Protein AF-A0A969E076-F1 (afdb_monomer_lite)

pLDDT: mean 81.06, std 16.07, range [33.59, 97.94]

Radius of gyration: 23.12 Å; chains: 1; bounding box: 58×62×66 Å

Structure (mmCIF, N/CA/C/O backbone):
data_AF-A0A969E076-F1
#
_entry.id   AF-A0A969E076-F1
#
loop_
_atom_site.group_PDB
_atom_site.id
_atom_site.type_symbol
_atom_site.label_atom_id
_atom_site.label_alt_id
_atom_site.label_comp_id
_atom_site.label_asym_id
_atom_site.label_entity_id
_atom_site.label_seq_id
_atom_site.pdbx_PDB_ins_code
_atom_site.Cartn_x
_atom_site.Cartn_y
_atom_site.Cartn_z
_atom_site.occupancy
_atom_site.B_iso_or_equiv
_atom_site.auth_seq_id
_atom_site.auth_comp_id
_atom_site.auth_asym_id
_atom_site.auth_atom_id
_atom_site.pdbx_PDB_model_num
ATOM 1 N N . MET A 1 1 ? 13.384 32.015 11.621 1.00 37.53 1 MET A N 1
ATOM 2 C CA . MET A 1 1 ? 12.208 31.131 11.504 1.00 37.53 1 MET A CA 1
ATOM 3 C C . MET A 1 1 ? 12.674 29.712 11.764 1.00 37.53 1 MET A C 1
ATOM 5 O O . MET A 1 1 ? 13.452 29.199 10.974 1.00 37.53 1 MET A O 1
ATOM 9 N N . GLN A 1 2 ? 12.310 29.128 12.905 1.00 33.59 2 GLN A N 1
ATOM 10 C CA . GLN A 1 2 ? 12.553 27.708 13.157 1.00 33.59 2 GLN A CA 1
ATOM 11 C C . GLN A 1 2 ? 11.431 26.935 12.466 1.00 33.59 2 GLN A C 1
ATOM 13 O O . GLN A 1 2 ? 10.279 27.017 12.880 1.00 33.59 2 GLN A O 1
ATOM 18 N N . THR A 1 3 ? 11.755 26.247 11.373 1.00 40.41 3 THR A N 1
ATOM 19 C CA . THR A 1 3 ? 10.857 25.265 10.768 1.00 40.41 3 THR A CA 1
ATOM 20 C C . THR A 1 3 ? 10.876 24.046 11.676 1.00 40.41 3 THR A C 1
ATOM 22 O O . THR A 1 3 ? 11.803 23.240 11.618 1.00 40.41 3 THR A O 1
ATOM 25 N N . THR A 1 4 ? 9.898 23.936 12.570 1.00 38.06 4 THR A N 1
ATOM 26 C CA . THR A 1 4 ? 9.662 22.713 13.333 1.00 38.06 4 THR A CA 1
ATOM 27 C C . THR A 1 4 ? 9.318 21.626 12.319 1.00 38.06 4 THR A C 1
ATOM 29 O O . THR A 1 4 ? 8.223 21.613 11.760 1.00 38.06 4 THR A O 1
ATOM 32 N N . LEU A 1 5 ? 10.275 20.750 12.010 1.00 38.59 5 LEU A N 1
ATOM 33 C CA . LEU A 1 5 ? 9.995 19.511 11.296 1.00 38.59 5 LEU A CA 1
ATOM 34 C C . LEU A 1 5 ? 9.112 18.685 12.233 1.00 38.59 5 LEU A C 1
ATOM 36 O O . LEU A 1 5 ? 9.615 18.040 13.147 1.00 38.59 5 LEU A O 1
ATOM 40 N N . GLN A 1 6 ? 7.792 18.771 12.069 1.00 40.53 6 GLN A N 1
ATOM 41 C CA . GLN A 1 6 ? 6.883 17.822 12.694 1.00 40.53 6 GLN A CA 1
ATOM 42 C C . GLN A 1 6 ? 7.159 16.460 12.059 1.00 40.53 6 GLN A C 1
ATOM 44 O O . GLN A 1 6 ? 6.655 16.134 10.985 1.00 40.53 6 GLN A O 1
ATOM 49 N N . THR A 1 7 ? 8.026 15.679 12.696 1.00 47.75 7 THR A N 1
ATOM 50 C CA . THR A 1 7 ? 8.155 14.252 12.432 1.00 47.75 7 THR A CA 1
ATOM 51 C C . THR A 1 7 ? 6.837 13.624 12.869 1.00 47.75 7 THR A C 1
ATOM 53 O O . THR A 1 7 ? 6.629 13.351 14.045 1.00 47.75 7 THR A O 1
ATOM 56 N N . HIS A 1 8 ? 5.893 13.474 11.940 1.00 57.75 8 HIS A N 1
ATOM 57 C CA . HIS A 1 8 ? 4.735 12.619 12.168 1.00 57.75 8 HIS A CA 1
ATOM 58 C C . HIS A 1 8 ? 5.241 11.176 12.192 1.00 57.75 8 HIS A C 1
ATOM 60 O O . HIS A 1 8 ? 5.430 10.553 11.144 1.00 57.75 8 HIS A O 1
ATOM 66 N N . GLU A 1 9 ? 5.552 10.690 13.391 1.00 75.75 9 GLU A N 1
ATOM 67 C CA . GLU A 1 9 ? 5.842 9.280 13.623 1.00 75.75 9 GLU 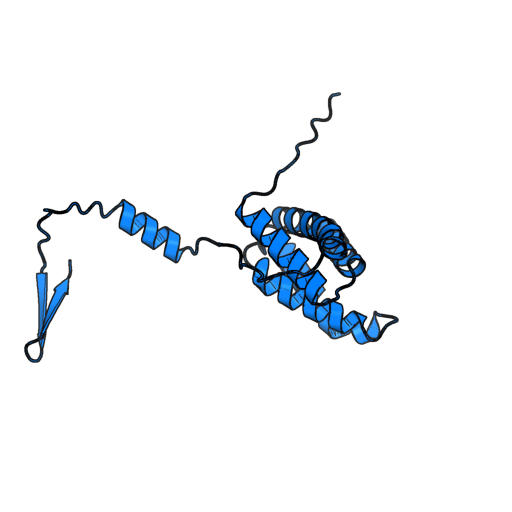A CA 1
ATOM 68 C C . GLU A 1 9 ? 4.589 8.451 13.324 1.00 75.75 9 GLU A C 1
ATOM 70 O O . GLU A 1 9 ? 3.464 8.905 13.544 1.00 75.75 9 GLU A O 1
ATOM 75 N N . LEU A 1 10 ? 4.792 7.263 12.751 1.00 85.06 10 LEU A N 1
ATOM 76 C CA . LEU A 1 10 ? 3.702 6.320 12.526 1.00 85.06 10 LEU A CA 1
ATOM 77 C C . LEU A 1 10 ? 3.176 5.836 13.880 1.00 85.06 10 LEU A C 1
ATOM 79 O O . LEU A 1 10 ? 3.959 5.619 14.808 1.00 85.06 10 LEU A O 1
ATOM 83 N N . SER A 1 11 ? 1.867 5.614 13.976 1.00 90.06 11 SER A N 1
ATOM 84 C CA . SER A 1 11 ? 1.319 4.826 15.085 1.00 90.06 11 SER A CA 1
ATOM 85 C C . SER A 1 11 ? 1.802 3.371 15.010 1.00 90.06 11 SER A C 1
ATOM 87 O O . SER A 1 11 ? 2.308 2.928 13.979 1.00 90.06 11 SER A O 1
ATOM 89 N N . GLU A 1 12 ? 1.619 2.597 16.081 1.00 88.69 12 GLU A N 1
ATOM 90 C CA . GLU A 1 12 ? 2.003 1.178 16.097 1.00 88.69 12 GLU A CA 1
ATOM 91 C C . GLU A 1 12 ? 1.329 0.385 14.961 1.00 88.69 12 GLU A C 1
ATOM 93 O O . GLU A 1 12 ? 1.987 -0.345 14.223 1.00 88.69 12 GLU A O 1
ATOM 98 N N . ILE A 1 13 ? 0.028 0.601 14.738 1.00 89.62 13 ILE A N 1
ATOM 99 C CA . ILE A 1 13 ? -0.725 -0.072 13.666 1.00 89.62 13 ILE A CA 1
ATOM 100 C C . ILE A 1 13 ? -0.215 0.368 12.285 1.00 89.62 13 ILE A C 1
ATOM 102 O O . ILE A 1 13 ? -0.066 -0.448 11.376 1.00 89.62 13 ILE A O 1
ATOM 106 N N . GLU A 1 14 ? 0.114 1.651 12.119 1.00 92.38 14 GLU A N 1
ATOM 107 C CA . GLU A 1 14 ? 0.690 2.161 10.873 1.00 92.38 14 GLU A CA 1
ATOM 108 C C . GLU A 1 14 ? 2.098 1.601 10.608 1.00 92.38 14 GLU A C 1
ATOM 110 O O . GLU A 1 14 ? 2.449 1.324 9.457 1.00 92.38 14 GLU A O 1
ATOM 115 N N . TRP A 1 15 ? 2.894 1.384 11.659 1.00 93.56 15 TRP A N 1
ATOM 116 C CA . TRP A 1 15 ? 4.185 0.698 11.590 1.00 93.56 15 TRP A CA 1
ATOM 117 C C . TRP A 1 15 ? 4.037 -0.761 11.174 1.00 93.56 15 TRP A C 1
ATOM 119 O O . TRP A 1 15 ? 4.773 -1.227 10.295 1.00 93.56 15 TRP A O 1
ATOM 129 N N . GLN A 1 16 ? 3.072 -1.475 11.754 1.00 93.31 16 GLN A N 1
ATOM 130 C CA . GLN A 1 16 ? 2.747 -2.845 11.364 1.00 93.31 16 GLN A CA 1
ATOM 131 C C . GLN A 1 16 ? 2.312 -2.908 9.897 1.00 93.31 16 GLN A C 1
ATOM 133 O O . GLN A 1 16 ? 2.832 -3.727 9.139 1.00 93.31 16 GLN A O 1
ATOM 138 N N . A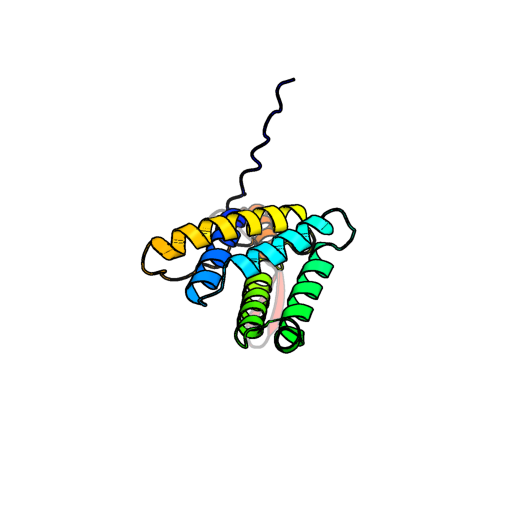LA A 1 17 ? 1.444 -1.992 9.456 1.00 94.25 17 ALA A N 1
ATOM 139 C CA . ALA A 1 17 ? 1.022 -1.887 8.062 1.00 94.25 17 ALA A CA 1
ATOM 140 C C . ALA A 1 17 ? 2.203 -1.601 7.120 1.00 94.25 17 ALA A C 1
ATOM 142 O O . ALA A 1 17 ? 2.379 -2.303 6.122 1.00 94.25 17 ALA A O 1
ATOM 143 N N . ALA A 1 18 ? 3.063 -0.630 7.446 1.00 95.56 18 ALA A N 1
ATOM 144 C CA . ALA A 1 18 ? 4.241 -0.306 6.639 1.00 95.56 18 ALA A CA 1
ATOM 145 C C . ALA A 1 18 ? 5.203 -1.500 6.530 1.00 95.56 18 ALA A C 1
ATOM 147 O O . ALA A 1 18 ? 5.726 -1.795 5.449 1.00 95.56 18 ALA A O 1
ATOM 148 N N . THR A 1 19 ? 5.402 -2.214 7.639 1.00 94.31 19 THR A N 1
ATOM 149 C CA . THR A 1 19 ? 6.243 -3.411 7.707 1.00 94.31 19 THR A CA 1
ATOM 150 C C . THR A 1 19 ? 5.662 -4.532 6.854 1.00 94.31 19 THR A C 1
ATOM 152 O O . THR A 1 19 ? 6.357 -5.028 5.965 1.00 94.31 19 THR A O 1
ATOM 155 N N . ALA A 1 20 ? 4.381 -4.863 7.032 1.00 94.56 20 ALA A N 1
ATOM 156 C CA . ALA A 1 20 ? 3.695 -5.917 6.291 1.00 94.56 20 ALA A CA 1
ATOM 157 C C . ALA A 1 20 ? 3.685 -5.656 4.777 1.00 94.56 20 ALA A C 1
ATOM 159 O O . ALA A 1 20 ? 4.010 -6.551 3.988 1.00 94.56 20 ALA A O 1
ATOM 160 N N . VAL A 1 21 ? 3.399 -4.415 4.363 1.00 95.88 21 VAL A N 1
ATOM 161 C CA . VAL A 1 21 ? 3.472 -3.992 2.957 1.00 95.88 21 VAL A CA 1
ATOM 162 C C . VAL A 1 21 ? 4.891 -4.177 2.425 1.00 95.88 21 VAL A C 1
ATOM 164 O O . VAL A 1 21 ? 5.088 -4.839 1.407 1.00 95.88 21 VAL A O 1
ATOM 167 N N . SER A 1 22 ? 5.899 -3.646 3.121 1.00 95.19 22 SER A N 1
ATOM 168 C CA . SER A 1 22 ? 7.285 -3.701 2.647 1.00 95.19 22 SER A CA 1
ATOM 169 C C . SER A 1 22 ? 7.807 -5.132 2.495 1.00 95.19 22 SER A C 1
ATOM 171 O O . SER A 1 22 ? 8.377 -5.470 1.458 1.00 95.19 22 SER A O 1
ATOM 173 N N . GLN A 1 23 ? 7.561 -5.997 3.481 1.00 94.62 23 GLN A N 1
ATOM 174 C CA . GLN A 1 23 ? 7.979 -7.394 3.457 1.00 94.62 23 GLN A CA 1
ATOM 175 C C . GLN A 1 23 ? 7.276 -8.169 2.341 1.00 94.62 23 GLN A C 1
ATOM 177 O O . GLN A 1 23 ? 7.926 -8.932 1.626 1.00 94.62 23 GLN A O 1
ATOM 182 N N . SER A 1 24 ? 5.974 -7.932 2.147 1.00 94.38 24 SER A N 1
ATOM 183 C CA . SER A 1 24 ? 5.187 -8.595 1.101 1.00 94.38 24 SER A CA 1
ATOM 184 C C . SER A 1 24 ? 5.689 -8.226 -0.290 1.00 94.38 24 SER A C 1
ATOM 186 O O . SER A 1 24 ? 5.906 -9.105 -1.123 1.00 94.38 24 SER A O 1
ATOM 188 N N . LEU A 1 25 ? 5.958 -6.938 -0.525 1.00 93.50 25 LEU A N 1
ATOM 189 C CA . LEU A 1 25 ? 6.474 -6.460 -1.807 1.00 93.50 25 LEU A CA 1
ATOM 190 C C . LEU A 1 25 ? 7.899 -6.962 -2.079 1.00 93.50 25 LEU A C 1
ATOM 192 O O . LEU A 1 25 ? 8.203 -7.344 -3.208 1.00 93.50 25 LEU A O 1
ATOM 196 N N . VAL A 1 26 ? 8.775 -7.019 -1.067 1.00 92.88 26 VAL A N 1
ATOM 197 C CA . VAL A 1 26 ? 10.128 -7.581 -1.238 1.00 92.88 26 VAL A CA 1
ATOM 198 C C . VAL A 1 26 ? 10.074 -9.081 -1.515 1.00 92.88 26 VAL A C 1
ATOM 200 O O . VAL A 1 26 ? 10.741 -9.545 -2.439 1.00 92.88 26 VAL A O 1
ATOM 203 N N . LYS A 1 27 ? 9.250 -9.835 -0.778 1.00 90.81 27 LYS A N 1
ATOM 204 C CA . LYS A 1 27 ? 9.068 -11.279 -0.987 1.00 90.81 27 LYS A CA 1
ATOM 205 C C . LYS A 1 27 ? 8.480 -11.593 -2.366 1.00 90.81 27 LYS A C 1
ATOM 207 O O . LYS A 1 27 ? 8.886 -12.569 -2.986 1.00 90.81 27 LYS A O 1
ATOM 212 N N . GLY A 1 28 ? 7.587 -10.737 -2.868 1.00 88.31 28 GLY A N 1
ATOM 213 C CA . GLY A 1 28 ? 7.049 -10.797 -4.230 1.00 88.31 28 GLY A CA 1
ATOM 214 C C . GLY A 1 28 ? 8.016 -10.327 -5.326 1.00 88.31 28 GLY A C 1
ATOM 215 O O . GLY A 1 28 ? 7.640 -10.303 -6.494 1.00 88.31 28 GLY A O 1
ATOM 216 N N . GLY A 1 29 ? 9.247 -9.928 -4.984 1.00 87.31 29 GLY A N 1
ATOM 217 C CA . GLY A 1 29 ? 10.247 -9.474 -5.955 1.00 87.31 29 GLY A CA 1
ATOM 218 C C . GLY A 1 29 ? 9.918 -8.133 -6.620 1.00 87.31 29 GLY A C 1
ATOM 219 O O . GLY A 1 29 ? 10.433 -7.843 -7.699 1.00 87.31 29 GLY A O 1
ATOM 220 N N . MET A 1 30 ? 9.068 -7.314 -5.998 1.00 87.81 30 MET A N 1
ATOM 221 C CA . MET A 1 30 ? 8.581 -6.065 -6.576 1.00 87.81 30 MET A CA 1
ATOM 222 C C . MET A 1 30 ? 9.692 -5.009 -6.708 1.00 87.81 30 MET A C 1
ATOM 224 O O . MET A 1 30 ? 10.556 -4.824 -5.830 1.00 87.81 30 MET A O 1
ATOM 228 N N . ASP A 1 31 ? 9.648 -4.262 -7.813 1.00 86.25 31 ASP A N 1
ATOM 229 C CA . ASP A 1 31 ? 10.485 -3.082 -7.988 1.00 86.25 31 ASP A CA 1
ATOM 230 C C . ASP A 1 31 ? 9.977 -1.927 -7.110 1.00 86.25 31 ASP A C 1
ATOM 232 O O . ASP A 1 31 ? 8.842 -1.465 -7.213 1.00 86.25 31 ASP A O 1
ATOM 236 N N . GLU A 1 32 ? 10.871 -1.411 -6.269 1.00 88.19 32 GLU A N 1
ATOM 237 C CA . GLU A 1 32 ? 10.591 -0.290 -5.373 1.00 88.19 32 GLU A CA 1
ATOM 238 C C . GLU A 1 32 ? 10.262 0.994 -6.154 1.00 88.19 32 GLU A C 1
ATOM 240 O O . GLU A 1 32 ? 9.553 1.871 -5.660 1.00 88.19 32 GLU A O 1
ATOM 245 N N . ASN A 1 33 ? 10.760 1.118 -7.388 1.00 89.75 33 ASN A N 1
ATOM 246 C CA . ASN A 1 33 ? 10.440 2.255 -8.243 1.00 89.75 33 ASN A CA 1
ATOM 247 C C . ASN A 1 33 ? 8.958 2.295 -8.616 1.00 89.75 33 ASN A C 1
ATOM 249 O O . ASN A 1 33 ? 8.399 3.386 -8.713 1.00 89.75 33 ASN A O 1
ATOM 253 N N . GLU A 1 34 ? 8.308 1.142 -8.777 1.00 90.19 34 GLU A N 1
ATOM 254 C CA . GLU A 1 34 ? 6.877 1.096 -9.078 1.00 90.19 34 GLU A CA 1
ATOM 255 C C . GLU A 1 34 ? 6.040 1.532 -7.867 1.00 90.19 34 GLU A C 1
ATOM 257 O O . GLU A 1 34 ? 5.100 2.313 -8.020 1.00 90.19 34 GLU A O 1
ATOM 262 N N . LEU A 1 35 ? 6.461 1.174 -6.646 1.00 93.75 35 LEU A N 1
ATOM 263 C CA . LEU A 1 35 ? 5.859 1.711 -5.420 1.00 93.75 35 LEU A CA 1
ATOM 264 C C . LEU A 1 35 ? 6.048 3.234 -5.319 1.00 93.75 35 LEU A C 1
ATOM 266 O O . LEU A 1 35 ? 5.109 3.960 -4.995 1.00 93.75 35 LEU A O 1
ATOM 270 N N . ARG A 1 36 ? 7.246 3.752 -5.628 1.00 93.81 36 ARG A N 1
ATOM 271 C CA . ARG A 1 36 ? 7.502 5.204 -5.604 1.00 93.81 36 ARG A CA 1
ATOM 272 C C . ARG A 1 36 ? 6.625 5.980 -6.583 1.00 93.81 36 ARG A C 1
ATOM 274 O O . ARG A 1 36 ? 6.191 7.077 -6.239 1.00 93.81 36 ARG A O 1
ATOM 281 N N . LYS A 1 37 ? 6.365 5.442 -7.778 1.00 93.25 37 LYS A N 1
ATOM 282 C CA . LYS A 1 37 ? 5.454 6.071 -8.750 1.00 93.25 37 LYS A CA 1
ATOM 283 C C . LYS A 1 37 ? 4.024 6.128 -8.214 1.00 93.25 37 LYS A C 1
ATOM 285 O O . LYS A 1 37 ? 3.390 7.174 -8.315 1.00 93.25 37 LYS A O 1
ATOM 290 N N . ALA A 1 38 ? 3.553 5.053 -7.580 1.00 94.31 38 ALA A N 1
ATOM 291 C CA . ALA A 1 38 ? 2.249 5.040 -6.924 1.00 94.31 38 ALA A CA 1
ATOM 292 C C . ALA A 1 38 ? 2.154 6.094 -5.805 1.00 94.31 38 ALA A C 1
ATOM 294 O O . ALA A 1 38 ? 1.197 6.865 -5.767 1.00 94.31 38 ALA A O 1
ATOM 295 N N . ILE A 1 39 ? 3.175 6.202 -4.948 1.00 96.56 39 ILE A N 1
ATOM 296 C CA . ILE A 1 39 ? 3.244 7.242 -3.903 1.00 96.56 39 ILE A CA 1
ATOM 297 C C . ILE A 1 39 ? 3.227 8.645 -4.518 1.00 96.56 39 ILE A C 1
ATOM 299 O O . ILE A 1 39 ? 2.530 9.532 -4.029 1.00 96.56 39 ILE A O 1
ATOM 303 N N . ALA A 1 40 ? 3.987 8.861 -5.595 1.00 97.25 40 ALA A N 1
ATOM 304 C CA . ALA A 1 40 ? 4.004 10.143 -6.287 1.00 97.25 40 ALA A CA 1
ATOM 305 C C . ALA A 1 40 ? 2.604 10.517 -6.788 1.00 97.25 40 ALA A C 1
ATOM 307 O O . ALA A 1 40 ? 2.174 11.642 -6.551 1.00 97.25 40 ALA A O 1
ATOM 308 N N . TYR A 1 41 ? 1.876 9.570 -7.390 1.00 97.12 41 TYR A N 1
ATOM 309 C CA . TYR A 1 41 ? 0.487 9.776 -7.792 1.00 97.12 41 TYR A CA 1
ATOM 310 C C . TYR A 1 41 ? -0.406 10.147 -6.601 1.00 97.12 41 TYR A C 1
ATOM 312 O O . TYR A 1 41 ? -1.046 11.196 -6.652 1.00 97.12 41 TYR A O 1
ATOM 320 N N . LEU A 1 42 ? -0.381 9.376 -5.503 1.00 97.38 42 LEU A N 1
ATOM 321 C 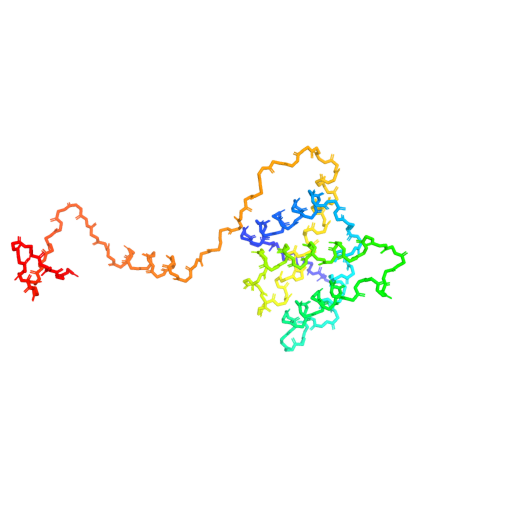CA . LEU A 1 42 ? -1.159 9.684 -4.294 1.00 97.38 42 LEU A CA 1
ATOM 322 C C . LEU A 1 42 ? -0.911 11.119 -3.821 1.00 97.38 42 LEU A C 1
ATOM 324 O O . LEU A 1 42 ? -1.850 11.859 -3.563 1.00 97.38 42 LEU A O 1
ATOM 328 N N . ARG A 1 43 ? 0.349 11.558 -3.777 1.00 97.19 43 ARG A N 1
ATOM 329 C CA . ARG A 1 43 ? 0.701 12.919 -3.348 1.00 97.19 43 ARG A CA 1
ATOM 330 C C . ARG A 1 43 ? 0.166 14.020 -4.255 1.00 97.19 43 ARG A C 1
ATOM 332 O O . ARG A 1 43 ? -0.002 15.133 -3.771 1.00 97.19 43 ARG A O 1
ATOM 339 N N . THR A 1 44 ? -0.093 13.737 -5.532 1.00 97.94 44 THR A N 1
ATOM 340 C CA . THR A 1 44 ? -0.728 14.716 -6.434 1.00 97.94 44 THR A CA 1
ATOM 341 C C . THR A 1 44 ? -2.221 14.886 -6.174 1.00 97.94 44 THR A C 1
ATOM 343 O O . THR A 1 44 ? -2.778 15.930 -6.505 1.00 97.94 44 THR A O 1
ATOM 346 N N . ILE A 1 45 ? -2.863 13.880 -5.572 1.00 96.88 45 ILE A N 1
ATOM 347 C CA . ILE A 1 45 ? -4.312 13.857 -5.356 1.00 96.88 45 ILE A CA 1
ATOM 348 C C . ILE A 1 45 ? -4.716 13.867 -3.879 1.00 96.88 45 ILE A C 1
ATOM 350 O O . ILE A 1 45 ? -5.897 14.001 -3.603 1.00 96.88 45 ILE A O 1
ATOM 354 N N . LYS A 1 46 ? -3.778 13.742 -2.930 1.00 94.19 46 LYS A N 1
ATOM 355 C CA . LYS A 1 46 ? -4.055 13.495 -1.500 1.00 94.19 46 LYS A CA 1
ATOM 356 C C . LYS A 1 46 ? -4.970 14.521 -0.824 1.00 94.19 46 LYS A C 1
ATOM 358 O O . LYS A 1 46 ? -5.632 14.176 0.145 1.00 94.19 46 LYS A O 1
ATOM 363 N N . ASP A 1 47 ? -4.994 15.753 -1.330 1.00 93.50 47 ASP A N 1
ATOM 364 C CA . ASP A 1 47 ? -5.798 16.850 -0.783 1.00 93.50 47 ASP A CA 1
ATOM 365 C C . ASP A 1 47 ? -7.199 16.927 -1.433 1.00 93.50 47 ASP A C 1
ATOM 367 O O . ASP A 1 47 ? -7.995 17.809 -1.115 1.00 93.50 47 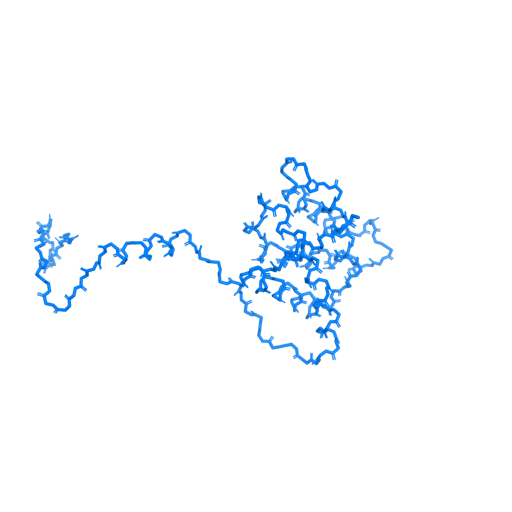ASP A O 1
ATOM 371 N N . GLN A 1 48 ? -7.512 16.017 -2.362 1.00 94.75 48 GLN A N 1
ATOM 372 C CA . GLN A 1 48 ? -8.807 15.921 -3.033 1.00 94.75 48 GLN A CA 1
ATOM 373 C C . GLN A 1 48 ? -9.774 15.020 -2.256 1.00 94.75 48 GLN A C 1
ATOM 375 O O . GLN A 1 48 ? -9.384 14.051 -1.603 1.00 94.75 48 GLN A O 1
ATOM 380 N N . THR A 1 49 ? -11.072 15.290 -2.384 1.00 94.31 49 THR A N 1
ATOM 381 C CA . THR A 1 49 ? -12.112 14.402 -1.853 1.00 94.31 49 THR A CA 1
ATOM 382 C C . THR A 1 49 ? -12.030 13.024 -2.518 1.00 94.31 49 THR A C 1
ATOM 384 O O . THR A 1 49 ? -11.915 12.919 -3.740 1.00 94.31 49 THR A O 1
ATOM 387 N N . GLY A 1 50 ? -12.075 11.960 -1.712 1.00 94.06 50 GLY A N 1
ATOM 388 C CA . GLY A 1 50 ? -11.985 10.581 -2.204 1.00 94.06 50 GLY A CA 1
ATOM 389 C C . GLY A 1 50 ? -10.601 10.190 -2.738 1.00 94.06 50 GLY A C 1
ATOM 390 O O . GLY A 1 50 ? -10.494 9.264 -3.539 1.00 94.06 50 GLY A O 1
ATOM 391 N N . ALA A 1 51 ? -9.528 10.882 -2.335 1.00 95.62 51 ALA A N 1
ATOM 392 C CA . ALA A 1 51 ? -8.176 10.627 -2.837 1.00 95.62 51 ALA A CA 1
ATOM 393 C C . ALA A 1 51 ? -7.704 9.173 -2.666 1.00 95.62 51 ALA A C 1
ATOM 395 O O . ALA A 1 51 ? -7.033 8.640 -3.550 1.00 95.62 51 ALA A O 1
ATOM 396 N N . GLY A 1 52 ? -8.058 8.507 -1.562 1.00 94.94 52 GLY A N 1
ATOM 397 C CA . GLY A 1 52 ? -7.702 7.102 -1.372 1.00 94.94 52 GLY A CA 1
ATOM 398 C C . GLY A 1 52 ? -8.449 6.175 -2.331 1.00 94.94 52 GLY A C 1
ATOM 399 O O . GLY A 1 52 ? -7.816 5.336 -2.967 1.00 94.94 52 GLY A O 1
ATOM 400 N N . GLU A 1 53 ? -9.756 6.360 -2.539 1.00 96.69 53 GLU A N 1
ATOM 401 C CA . GLU A 1 53 ? -10.509 5.601 -3.551 1.00 96.69 53 GLU A CA 1
ATOM 402 C C . GLU A 1 53 ? -9.907 5.789 -4.952 1.00 96.69 53 GLU A C 1
ATOM 404 O O . GLU A 1 53 ? -9.651 4.812 -5.661 1.00 96.69 53 GLU A O 1
ATOM 409 N N . GLN A 1 54 ? -9.588 7.034 -5.319 1.00 97.31 54 GLN A N 1
ATOM 410 C CA . GLN A 1 54 ? -8.911 7.348 -6.578 1.00 97.31 54 GLN A CA 1
ATOM 411 C C . GLN A 1 54 ? -7.541 6.660 -6.684 1.00 97.31 54 GLN A C 1
ATOM 413 O O . GLN A 1 54 ? -7.199 6.121 -7.736 1.00 97.31 54 GLN A O 1
ATOM 418 N N . PHE A 1 55 ? -6.774 6.607 -5.593 1.00 97.44 55 PHE A N 1
ATOM 419 C CA . PHE A 1 55 ? -5.505 5.883 -5.525 1.00 97.44 55 PHE A CA 1
ATOM 420 C C . PHE A 1 55 ? -5.671 4.377 -5.769 1.00 97.44 55 PHE A C 1
ATOM 422 O O . PHE A 1 55 ? -4.978 3.815 -6.620 1.00 97.44 55 PHE A O 1
ATOM 429 N N . PHE A 1 56 ? -6.619 3.71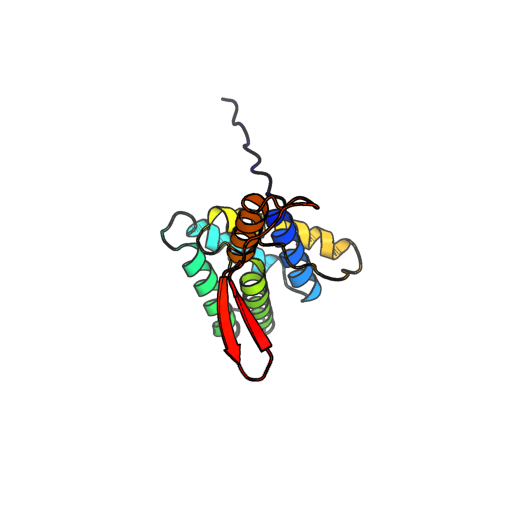7 -5.101 1.00 96.50 56 PHE A N 1
ATOM 430 C CA . PHE A 1 56 ? -6.901 2.295 -5.335 1.00 96.50 56 PHE A CA 1
ATOM 431 C C . PHE A 1 56 ? -7.423 2.034 -6.758 1.00 96.50 56 PHE A C 1
ATOM 433 O O . PHE A 1 56 ? -7.037 1.047 -7.400 1.00 96.50 56 PHE A O 1
ATOM 440 N N . GLY A 1 57 ? -8.250 2.936 -7.292 1.00 96.38 57 GLY A N 1
ATOM 441 C CA . GLY A 1 57 ? -8.714 2.898 -8.679 1.00 96.38 57 GLY A CA 1
ATOM 442 C C . GLY A 1 57 ? -7.566 3.026 -9.683 1.00 96.38 57 GLY A C 1
ATOM 443 O O . GLY A 1 57 ? -7.501 2.278 -10.665 1.00 96.38 57 GLY A O 1
ATOM 444 N N . TYR A 1 58 ? -6.608 3.910 -9.408 1.00 94.94 58 TYR A N 1
ATOM 445 C CA . TYR A 1 58 ? -5.389 4.063 -10.195 1.00 94.94 58 TYR A CA 1
ATOM 446 C C . TYR A 1 58 ? -4.541 2.789 -10.191 1.00 94.94 58 TYR A C 1
ATOM 448 O O . TYR A 1 58 ? -4.195 2.296 -11.266 1.00 94.94 58 TYR A O 1
ATOM 456 N N . LEU A 1 59 ? -4.277 2.195 -9.021 1.00 94.19 59 LEU A N 1
ATOM 457 C CA . LEU A 1 59 ? -3.540 0.928 -8.927 1.00 94.19 59 LEU A CA 1
ATOM 458 C C . LEU A 1 59 ? -4.229 -0.188 -9.723 1.00 94.19 59 LEU A C 1
ATOM 460 O O . LEU A 1 59 ? -3.588 -0.898 -10.496 1.00 94.19 59 LEU A O 1
ATOM 464 N N . THR A 1 60 ? -5.553 -0.291 -9.603 1.00 94.06 60 THR A N 1
ATOM 465 C CA . THR A 1 60 ? -6.358 -1.265 -10.356 1.00 94.06 60 THR A CA 1
ATOM 466 C C . THR A 1 60 ? -6.263 -1.033 -11.865 1.00 94.06 60 THR A C 1
ATOM 468 O O . THR A 1 60 ? -6.194 -1.982 -12.648 1.00 94.06 60 THR A O 1
ATOM 471 N N . THR A 1 61 ? -6.246 0.228 -12.299 1.00 92.19 61 THR A N 1
ATOM 472 C CA . THR A 1 61 ? -6.088 0.594 -13.713 1.00 92.19 61 THR A CA 1
ATOM 473 C C . THR A 1 61 ? -4.709 0.189 -14.225 1.00 92.19 61 THR A C 1
ATOM 475 O O . THR A 1 61 ? -4.615 -0.423 -15.288 1.00 92.19 61 THR A O 1
ATOM 478 N N . LEU A 1 62 ? -3.652 0.455 -13.454 1.00 88.88 62 LEU A N 1
ATOM 479 C CA . LEU A 1 62 ? -2.289 0.048 -13.788 1.00 88.88 62 LEU A CA 1
ATOM 480 C C . LEU A 1 62 ? -2.135 -1.472 -13.873 1.00 88.88 62 LEU A C 1
ATOM 482 O O . LEU A 1 62 ? -1.504 -1.959 -14.805 1.00 88.88 62 LEU A O 1
ATOM 486 N N . ALA A 1 63 ? -2.750 -2.232 -12.966 1.00 89.38 63 ALA A N 1
ATOM 487 C CA . ALA A 1 63 ? -2.751 -3.693 -13.032 1.00 89.38 63 ALA A CA 1
ATOM 488 C C . ALA A 1 63 ? -3.464 -4.204 -14.299 1.00 89.38 63 ALA A C 1
ATOM 490 O O . ALA A 1 63 ? -2.966 -5.083 -14.998 1.00 89.38 63 ALA A O 1
ATOM 491 N N . LYS A 1 64 ? -4.598 -3.599 -14.675 1.00 87.88 64 LYS A N 1
ATOM 492 C CA . LYS A 1 64 ? -5.344 -3.982 -15.889 1.00 87.88 64 LYS A CA 1
ATOM 493 C C . LYS A 1 64 ? -4.634 -3.592 -17.187 1.00 87.88 64 LYS A C 1
ATOM 495 O O . LYS A 1 64 ? -4.750 -4.300 -18.184 1.00 87.88 64 LYS A O 1
ATOM 500 N N . GLN A 1 65 ? -3.953 -2.449 -17.200 1.00 83.88 65 GLN A N 1
ATOM 501 C CA . GLN A 1 65 ? -3.372 -1.850 -18.407 1.00 83.88 65 GLN A CA 1
ATOM 502 C C . GLN A 1 65 ? -1.841 -1.937 -18.462 1.00 83.88 65 GLN A C 1
ATOM 504 O O . GLN A 1 65 ? -1.243 -1.440 -19.416 1.00 83.88 65 GLN A O 1
ATOM 509 N N . GLY A 1 66 ? -1.196 -2.580 -17.486 1.00 71.81 66 GLY A N 1
ATOM 510 C CA . GLY A 1 66 ? 0.262 -2.620 -17.339 1.00 71.81 66 GLY A CA 1
ATOM 511 C C . GLY A 1 66 ? 0.995 -3.150 -18.571 1.00 71.81 66 GLY A C 1
ATOM 512 O O . GLY A 1 66 ? 2.061 -2.638 -18.907 1.00 71.81 66 GLY A O 1
ATOM 513 N N . ASP A 1 67 ? 0.368 -4.070 -19.312 1.00 70.25 67 ASP A N 1
ATOM 514 C CA . ASP A 1 67 ? 0.873 -4.623 -20.580 1.00 70.25 67 ASP A CA 1
ATOM 515 C C . ASP A 1 67 ? 1.044 -3.569 -21.690 1.00 70.25 67 ASP A C 1
ATOM 517 O O . ASP A 1 67 ? 1.780 -3.788 -22.649 1.00 70.25 67 ASP A O 1
ATOM 521 N N . ARG A 1 68 ? 0.344 -2.431 -21.587 1.00 69.81 68 ARG A N 1
ATOM 522 C CA . ARG A 1 68 ? 0.359 -1.335 -22.572 1.00 69.81 68 ARG A CA 1
ATOM 523 C C . ARG A 1 68 ? 1.226 -0.148 -22.161 1.00 69.81 68 ARG A C 1
ATOM 525 O O . ARG A 1 68 ? 1.537 0.684 -23.005 1.00 69.81 68 ARG A O 1
ATOM 532 N N . ILE A 1 69 ? 1.561 -0.046 -20.877 1.00 68.31 69 ILE A N 1
ATOM 533 C CA . ILE A 1 69 ? 2.231 1.122 -20.285 1.00 68.31 69 ILE A CA 1
ATOM 534 C C . ILE A 1 69 ? 3.690 0.789 -19.941 1.00 68.31 69 ILE A C 1
ATOM 536 O O . ILE A 1 69 ? 4.558 1.660 -19.967 1.00 68.31 69 ILE A O 1
ATOM 540 N N . GLY A 1 70 ? 3.984 -0.478 -19.643 1.00 62.53 70 GLY A N 1
ATOM 541 C CA . GLY A 1 70 ? 5.333 -0.948 -19.365 1.00 62.53 70 GLY A CA 1
ATOM 542 C C . GLY A 1 70 ? 6.099 -1.326 -20.629 1.00 62.53 70 GLY A C 1
ATOM 543 O O . GLY A 1 70 ? 5.591 -2.019 -21.503 1.00 62.53 70 GLY A O 1
ATOM 544 N N . HIS A 1 71 ? 7.380 -0.960 -20.687 1.00 64.06 71 HIS A N 1
ATOM 545 C CA . HIS A 1 71 ? 8.310 -1.516 -21.682 1.00 64.06 71 HIS A CA 1
ATOM 546 C C . HIS A 1 71 ? 8.700 -2.973 -21.355 1.00 64.06 71 HIS A C 1
ATOM 548 O O . HIS A 1 71 ? 9.344 -3.646 -22.157 1.00 64.06 71 HIS A O 1
ATOM 554 N N . SER A 1 72 ? 8.331 -3.460 -20.163 1.00 65.19 72 SER A N 1
ATOM 555 C CA . SER A 1 72 ? 8.619 -4.799 -19.657 1.00 65.19 72 SER A CA 1
ATOM 556 C C . SER A 1 72 ? 7.326 -5.567 -19.415 1.00 65.19 72 SER A C 1
ATOM 558 O O . SER A 1 72 ? 6.393 -5.049 -18.806 1.00 65.19 72 SER A O 1
ATOM 560 N N . LYS A 1 73 ? 7.313 -6.851 -19.787 1.00 64.56 73 LYS A N 1
ATOM 561 C CA . LYS A 1 73 ? 6.211 -7.776 -19.470 1.00 64.56 73 LYS A CA 1
ATOM 562 C C . LYS A 1 73 ? 6.004 -7.979 -17.957 1.00 64.56 73 LYS A C 1
ATOM 564 O O . LYS A 1 73 ? 4.952 -8.450 -17.558 1.00 64.56 73 LYS A O 1
ATOM 569 N N . LYS A 1 74 ? 6.976 -7.590 -17.119 1.00 73.81 74 LYS A N 1
ATOM 570 C CA . LYS A 1 74 ? 6.896 -7.686 -15.648 1.00 73.81 74 LYS A CA 1
ATOM 571 C C . LYS A 1 74 ? 6.135 -6.535 -14.987 1.00 73.81 74 LYS A C 1
ATOM 573 O O . LYS A 1 74 ? 5.767 -6.632 -13.824 1.00 73.81 74 LYS A O 1
ATOM 578 N N . THR A 1 75 ? 5.910 -5.429 -15.702 1.00 76.56 75 THR A N 1
ATOM 579 C CA . THR A 1 75 ? 5.272 -4.233 -15.129 1.00 76.56 75 THR A CA 1
ATOM 580 C C . THR A 1 75 ? 3.848 -4.521 -14.653 1.00 76.56 75 THR A C 1
ATOM 582 O O . THR A 1 75 ? 3.446 -4.027 -13.604 1.00 76.56 75 THR A O 1
ATOM 585 N N . LYS A 1 76 ? 3.107 -5.365 -15.375 1.00 82.50 76 LYS A N 1
ATOM 586 C CA . LYS A 1 76 ? 1.770 -5.797 -14.967 1.00 82.50 76 LYS A CA 1
ATOM 587 C C . LYS A 1 76 ? 1.782 -6.614 -13.676 1.00 82.50 76 LYS A C 1
ATOM 589 O O . LYS A 1 76 ? 1.072 -6.252 -12.745 1.00 82.50 76 LYS A O 1
ATOM 594 N N . GLU A 1 77 ? 2.626 -7.642 -13.604 1.00 84.62 77 GLU A N 1
ATOM 595 C CA . GLU A 1 77 ? 2.760 -8.509 -12.423 1.00 84.62 77 GLU A CA 1
ATOM 596 C C . GLU A 1 77 ? 3.089 -7.690 -11.163 1.00 84.62 77 GLU A C 1
ATOM 598 O O . GLU A 1 77 ? 2.530 -7.922 -10.092 1.00 84.62 77 GLU A O 1
ATOM 603 N N . TYR A 1 78 ? 3.941 -6.664 -11.290 1.00 86.44 78 TYR A N 1
ATOM 604 C CA . TYR A 1 78 ? 4.249 -5.768 -10.173 1.00 86.44 78 TYR A CA 1
ATOM 605 C C . TYR A 1 78 ? 3.042 -4.958 -9.701 1.00 86.44 78 TYR A C 1
ATOM 607 O O . TYR A 1 78 ? 2.873 -4.777 -8.495 1.00 86.44 78 TYR A O 1
ATOM 615 N N . TYR A 1 79 ? 2.207 -4.462 -10.617 1.00 88.44 79 TYR A N 1
ATOM 616 C CA . TYR A 1 79 ? 1.010 -3.712 -10.243 1.00 88.44 79 TYR A CA 1
ATOM 617 C C . TYR A 1 79 ? -0.102 -4.610 -9.703 1.00 88.44 79 TYR A C 1
ATOM 619 O O . TYR A 1 79 ? -0.801 -4.192 -8.787 1.00 88.44 79 TYR A O 1
ATOM 627 N N . GLU A 1 80 ? -0.238 -5.841 -10.197 1.00 90.06 80 GLU A N 1
ATOM 628 C CA . GLU A 1 80 ? -1.146 -6.840 -9.620 1.00 90.06 80 GLU A CA 1
ATOM 629 C C . GLU A 1 80 ? -0.762 -7.152 -8.167 1.00 90.06 80 GLU A C 1
ATOM 631 O O . GLU A 1 80 ? -1.603 -7.044 -7.273 1.00 90.06 80 GLU A O 1
ATOM 636 N N . GLY A 1 81 ? 0.524 -7.417 -7.908 1.00 91.31 81 GLY A N 1
ATOM 637 C CA . GLY A 1 81 ? 1.024 -7.614 -6.547 1.00 91.31 81 GLY A CA 1
ATOM 638 C C . GLY A 1 81 ? 0.850 -6.374 -5.663 1.00 91.31 81 GLY A C 1
ATOM 639 O O . GLY A 1 81 ? 0.503 -6.490 -4.489 1.00 91.31 81 GLY A O 1
ATOM 640 N N . LEU A 1 82 ? 1.030 -5.171 -6.219 1.00 91.81 82 LEU A N 1
ATOM 641 C CA . LEU A 1 82 ? 0.814 -3.926 -5.482 1.00 91.81 82 LEU A CA 1
ATOM 642 C C . LEU A 1 82 ? -0.659 -3.724 -5.108 1.00 91.81 82 LEU A C 1
ATOM 644 O O . LEU A 1 82 ? -0.939 -3.308 -3.987 1.00 91.81 82 LEU A O 1
ATOM 648 N N . VAL A 1 83 ? -1.594 -4.031 -6.013 1.00 94.44 83 VAL A N 1
ATOM 649 C CA . VAL A 1 83 ? -3.035 -3.993 -5.724 1.00 94.44 83 VAL A CA 1
ATOM 650 C C . VAL A 1 83 ? -3.370 -4.965 -4.600 1.00 94.44 83 VAL A C 1
ATOM 652 O O . VAL A 1 83 ? -3.998 -4.553 -3.631 1.00 94.44 83 VAL A O 1
ATOM 655 N N . GLU A 1 84 ? -2.917 -6.218 -4.691 1.00 94.75 84 GLU A N 1
ATOM 656 C CA . GLU A 1 84 ? -3.203 -7.241 -3.678 1.00 94.75 84 GLU A CA 1
ATOM 657 C C . GLU A 1 84 ? -2.692 -6.829 -2.291 1.00 94.75 84 GLU A C 1
ATOM 659 O O . GLU A 1 84 ? -3.421 -6.904 -1.301 1.00 94.75 84 GLU A O 1
ATOM 664 N N . VAL A 1 85 ? -1.443 -6.365 -2.211 1.00 94.88 85 VAL A N 1
ATOM 665 C CA . VAL A 1 85 ? -0.820 -5.966 -0.945 1.00 94.88 85 VAL A CA 1
ATOM 666 C C . VAL A 1 85 ? -1.497 -4.725 -0.360 1.00 94.88 85 VAL A C 1
ATOM 668 O O . VAL A 1 85 ? -1.785 -4.694 0.839 1.00 94.88 85 VAL A O 1
ATOM 671 N N . CYS A 1 86 ? -1.777 -3.712 -1.183 1.00 93.94 86 CYS A N 1
ATOM 672 C CA . CYS A 1 86 ? -2.459 -2.504 -0.728 1.00 93.94 86 CYS A CA 1
ATOM 673 C C . CYS A 1 86 ? -3.897 -2.799 -0.288 1.00 93.94 86 CYS A C 1
ATOM 675 O O . CYS A 1 86 ? -4.328 -2.278 0.735 1.00 93.94 86 CYS A O 1
ATOM 677 N N . ASP A 1 87 ? -4.643 -3.632 -1.011 1.00 94.50 87 ASP A N 1
ATOM 678 C CA . ASP A 1 87 ? -6.010 -3.990 -0.617 1.00 94.50 87 ASP A CA 1
ATOM 679 C C . ASP A 1 87 ? -6.009 -4.793 0.693 1.00 94.50 87 ASP A C 1
ATOM 681 O O . ASP A 1 87 ? -6.778 -4.508 1.606 1.00 94.50 87 ASP A O 1
ATOM 685 N N . ARG A 1 88 ? -5.060 -5.720 0.864 1.00 94.00 88 ARG A N 1
ATOM 686 C CA . ARG A 1 88 ? -4.953 -6.516 2.093 1.00 94.00 88 ARG A CA 1
ATOM 687 C C . ARG A 1 88 ? -4.622 -5.685 3.332 1.00 94.00 88 ARG A C 1
ATOM 689 O O . ARG A 1 88 ? -5.207 -5.920 4.384 1.00 94.00 88 ARG A O 1
ATOM 696 N N . PHE A 1 89 ? -3.656 -4.771 3.239 1.00 95.06 89 PHE A N 1
ATOM 697 C CA . PHE A 1 89 ? -3.101 -4.105 4.425 1.00 95.06 89 PHE A CA 1
ATOM 698 C C . PHE A 1 89 ? -3.494 -2.640 4.571 1.00 95.06 89 PHE A C 1
ATOM 700 O O . PHE A 1 89 ? -3.335 -2.089 5.655 1.00 95.06 89 PHE A O 1
ATOM 707 N N . LEU A 1 90 ? -3.980 -1.994 3.509 1.00 95.50 90 LEU A N 1
ATOM 708 C CA . LEU A 1 90 ? -4.212 -0.549 3.497 1.00 95.50 90 LEU A CA 1
ATOM 709 C C . LEU A 1 90 ? -5.662 -0.148 3.225 1.00 95.50 90 LEU A C 1
ATOM 711 O O . LEU A 1 90 ? -5.976 1.037 3.305 1.00 95.50 90 LEU A O 1
ATOM 715 N N . LYS A 1 91 ? -6.566 -1.096 2.954 1.00 93.81 91 LYS A N 1
ATOM 716 C CA . LYS A 1 91 ? -7.980 -0.790 2.686 1.00 93.81 91 LYS A CA 1
ATOM 717 C C . LYS A 1 91 ? -8.659 -0.029 3.824 1.00 93.81 91 LYS A C 1
ATOM 719 O O . LYS A 1 91 ? -9.468 0.855 3.563 1.00 93.81 91 LYS A O 1
ATOM 724 N N . ALA A 1 92 ? -8.276 -0.313 5.070 1.00 92.94 92 ALA A N 1
ATOM 725 C CA . ALA A 1 92 ? -8.761 0.398 6.253 1.00 92.94 92 ALA A CA 1
ATOM 726 C C . ALA A 1 92 ? -8.424 1.904 6.248 1.00 92.94 92 ALA A C 1
ATOM 728 O O . ALA A 1 92 ? -9.126 2.688 6.876 1.00 92.94 92 ALA A O 1
ATOM 729 N N . TYR A 1 93 ? -7.390 2.315 5.508 1.00 93.88 93 TYR A N 1
ATOM 730 C CA . TYR A 1 93 ? -6.962 3.709 5.380 1.00 93.88 93 TYR A CA 1
ATOM 731 C C . TYR A 1 93 ? -7.497 4.384 4.110 1.00 93.88 93 TYR A C 1
ATOM 733 O O . TYR A 1 93 ? -7.063 5.484 3.784 1.00 93.88 93 TYR A O 1
ATOM 741 N N . GLN A 1 94 ? -8.421 3.763 3.363 1.00 93.62 94 GLN A N 1
ATOM 742 C CA . GLN A 1 94 ? -8.936 4.334 2.110 1.00 93.62 94 GLN A CA 1
ATOM 743 C C . GLN A 1 94 ? -9.503 5.754 2.290 1.00 93.62 94 GLN A C 1
ATOM 745 O O . GLN A 1 94 ? -9.334 6.598 1.414 1.00 93.62 94 GLN A O 1
ATOM 750 N N . GLU A 1 95 ? -10.123 6.035 3.433 1.00 93.56 95 GLU A N 1
ATOM 751 C CA . GLU A 1 95 ? -10.694 7.352 3.737 1.00 93.56 95 GLU A CA 1
ATOM 752 C C . GLU A 1 95 ? -9.678 8.323 4.380 1.00 93.56 95 GLU A C 1
ATOM 754 O O . GLU A 1 95 ? -10.001 9.483 4.622 1.00 93.56 95 GLU A O 1
ATOM 759 N N . ASP A 1 96 ? -8.434 7.886 4.622 1.00 94.25 96 ASP A N 1
ATOM 760 C CA . ASP A 1 96 ? -7.345 8.681 5.209 1.00 94.25 96 ASP A CA 1
ATOM 761 C C . ASP A 1 96 ? -6.117 8.694 4.278 1.00 94.25 96 ASP A C 1
ATOM 763 O O . ASP A 1 96 ? -5.119 7.986 4.457 1.00 94.25 96 ASP A O 1
ATOM 767 N N . ALA A 1 97 ? -6.192 9.529 3.239 1.00 94.12 97 ALA A N 1
ATOM 768 C CA . ALA A 1 97 ? -5.111 9.693 2.268 1.00 94.12 97 ALA A CA 1
ATOM 769 C C . ALA A 1 97 ? -3.779 10.187 2.883 1.00 94.12 97 ALA A C 1
ATOM 771 O O . ALA A 1 97 ? -2.722 9.699 2.463 1.00 94.12 97 ALA A O 1
ATOM 772 N N . PRO A 1 98 ? -3.766 11.099 3.879 1.00 93.69 98 PRO A N 1
ATOM 773 C CA . PRO A 1 98 ? -2.547 11.422 4.616 1.00 93.69 98 PRO A CA 1
ATOM 774 C C . PRO A 1 98 ? -1.910 10.214 5.319 1.00 93.69 98 PRO A C 1
ATOM 776 O O . PRO A 1 98 ? -0.685 10.075 5.263 1.00 93.69 98 PRO A O 1
ATOM 779 N N . ALA A 1 99 ? -2.693 9.336 5.958 1.00 93.88 99 ALA A N 1
ATOM 780 C CA . ALA A 1 99 ? -2.169 8.104 6.554 1.00 93.88 99 ALA A CA 1
ATOM 781 C C . ALA A 1 99 ? -1.612 7.148 5.495 1.00 93.88 99 ALA A C 1
ATOM 783 O O . ALA A 1 99 ? -0.491 6.661 5.654 1.00 93.88 99 ALA A O 1
ATOM 784 N N . LEU A 1 100 ? -2.319 6.959 4.374 1.00 96.00 100 LEU A N 1
ATOM 785 C CA . LEU A 1 100 ? -1.814 6.173 3.242 1.00 96.00 100 LEU A CA 1
ATOM 786 C C . LEU A 1 100 ? -0.441 6.668 2.763 1.00 96.00 100 LEU A C 1
ATOM 788 O O . LEU A 1 100 ? 0.477 5.859 2.611 1.00 96.00 100 LEU A O 1
ATOM 792 N N . ASP A 1 101 ? -0.263 7.981 2.565 1.00 96.00 101 ASP A N 1
ATOM 793 C CA . ASP A 1 101 ? 1.024 8.548 2.133 1.00 96.00 101 ASP A CA 1
ATOM 794 C C . ASP A 1 101 ? 2.127 8.290 3.166 1.00 96.00 101 ASP A C 1
ATOM 796 O O . ASP A 1 101 ? 3.227 7.877 2.786 1.00 96.00 101 ASP A O 1
ATOM 800 N N . ARG A 1 102 ? 1.851 8.466 4.467 1.00 95.19 102 ARG A N 1
ATOM 801 C CA . ARG A 1 102 ? 2.828 8.177 5.533 1.00 95.19 102 ARG A CA 1
ATOM 802 C C . ARG A 1 102 ? 3.244 6.706 5.536 1.00 95.19 102 ARG A C 1
ATOM 804 O O . ARG A 1 102 ? 4.447 6.426 5.488 1.00 95.19 102 ARG A O 1
ATOM 811 N N . ILE A 1 103 ? 2.278 5.785 5.548 1.00 96.06 103 ILE A N 1
ATOM 812 C CA . ILE A 1 103 ? 2.515 4.336 5.601 1.00 96.06 103 ILE A CA 1
ATOM 813 C C . ILE A 1 103 ? 3.310 3.886 4.374 1.00 96.06 103 ILE A C 1
ATOM 815 O O . ILE A 1 103 ? 4.362 3.262 4.512 1.00 96.06 103 ILE A O 1
ATOM 819 N N . LEU A 1 104 ? 2.867 4.255 3.168 1.00 96.38 104 LEU A N 1
ATOM 820 C CA . LEU A 1 104 ? 3.538 3.874 1.922 1.00 96.38 104 LEU A CA 1
ATOM 821 C C . LEU A 1 104 ? 4.945 4.481 1.822 1.00 96.38 104 LEU A C 1
ATOM 823 O O . LEU A 1 104 ? 5.886 3.822 1.370 1.00 96.38 104 LEU A O 1
ATOM 827 N N . SER A 1 105 ? 5.124 5.719 2.288 1.00 94.88 105 SER A N 1
ATOM 828 C CA . SER A 1 105 ? 6.435 6.373 2.331 1.00 94.88 105 SER A CA 1
ATOM 829 C C . SER A 1 105 ? 7.424 5.630 3.230 1.00 94.88 105 SER A C 1
ATOM 831 O O . SER A 1 105 ? 8.614 5.548 2.907 1.00 94.88 105 SER A O 1
ATOM 833 N N . TRP A 1 106 ? 6.973 5.102 4.366 1.00 95.81 106 TRP A N 1
ATOM 834 C CA . TRP A 1 106 ? 7.798 4.260 5.231 1.00 95.81 106 TRP A CA 1
ATOM 835 C C . TRP A 1 106 ? 8.005 2.865 4.653 1.00 95.81 106 TRP A C 1
ATOM 837 O O . TRP A 1 106 ? 9.143 2.398 4.637 1.00 95.81 106 TRP A O 1
ATOM 847 N N . ALA A 1 107 ? 6.971 2.253 4.074 1.00 95.94 107 ALA A N 1
ATOM 848 C CA . ALA A 1 107 ? 7.080 0.963 3.403 1.00 95.94 107 ALA A CA 1
ATOM 849 C C . ALA A 1 107 ? 8.164 0.982 2.312 1.00 95.94 107 ALA A C 1
ATOM 851 O O . ALA A 1 107 ? 9.003 0.087 2.269 1.00 95.94 107 ALA A O 1
ATOM 852 N N . ALA A 1 108 ? 8.238 2.040 1.495 1.00 94.69 108 ALA A N 1
ATOM 853 C CA . ALA A 1 108 ? 9.298 2.192 0.494 1.00 94.69 108 ALA A CA 1
ATOM 854 C C . ALA A 1 108 ? 10.707 2.217 1.119 1.00 94.69 108 ALA A C 1
ATOM 856 O O . ALA A 1 108 ? 11.632 1.589 0.606 1.00 94.69 108 ALA A O 1
ATOM 857 N N . ARG A 1 109 ? 10.885 2.897 2.261 1.00 92.94 109 ARG A N 1
ATOM 858 C CA . ARG A 1 109 ? 12.167 2.905 2.991 1.00 92.94 109 ARG A CA 1
ATOM 859 C C . ARG A 1 109 ? 12.501 1.519 3.547 1.00 92.94 109 ARG A C 1
ATOM 861 O O . ARG A 1 109 ? 13.634 1.066 3.395 1.00 92.94 109 ARG A O 1
ATOM 868 N N . LEU A 1 110 ? 11.517 0.835 4.125 1.00 93.81 110 LEU A N 1
ATOM 869 C CA . LEU A 1 110 ? 11.665 -0.515 4.668 1.00 93.81 110 LEU A CA 1
ATOM 870 C C . LEU A 1 110 ? 11.953 -1.554 3.579 1.00 93.81 110 LEU A C 1
ATOM 872 O O . LEU A 1 110 ? 12.752 -2.456 3.805 1.00 93.81 110 LEU A O 1
ATOM 876 N N . MET A 1 111 ? 11.411 -1.401 2.367 1.00 93.44 111 MET A N 1
ATOM 877 C CA . MET A 1 111 ? 11.754 -2.280 1.244 1.00 93.44 111 MET A CA 1
ATOM 878 C C . MET A 1 111 ? 13.261 -2.270 0.955 1.00 93.44 111 MET A C 1
ATOM 880 O O . MET A 1 111 ? 13.835 -3.327 0.700 1.00 93.44 111 MET A O 1
ATOM 884 N N . LYS A 1 112 ? 13.930 -1.107 1.023 1.00 89.62 112 LYS A N 1
ATOM 885 C CA . LYS A 1 112 ? 15.397 -1.032 0.860 1.00 89.62 112 LYS A CA 1
ATOM 886 C C . LYS A 1 112 ? 16.137 -1.781 1.955 1.00 89.62 112 LYS A C 1
ATOM 888 O O . LYS A 1 112 ? 17.151 -2.416 1.681 1.00 89.62 112 LYS A O 1
ATOM 893 N N . TYR A 1 113 ? 15.645 -1.675 3.184 1.00 89.94 113 TYR A N 1
ATOM 894 C CA . TYR A 1 113 ? 16.209 -2.386 4.319 1.00 89.94 113 TYR A CA 1
ATOM 895 C C . TYR A 1 113 ? 16.059 -3.900 4.128 1.00 89.94 113 TYR A C 1
ATOM 897 O O . TYR A 1 113 ? 17.059 -4.611 4.076 1.00 89.94 113 TYR A O 1
ATOM 905 N N . TYR A 1 114 ? 14.837 -4.387 3.901 1.00 90.38 114 TYR A N 1
ATOM 906 C CA . TYR A 1 114 ? 14.555 -5.818 3.785 1.00 90.38 114 TYR A CA 1
ATOM 907 C C . TYR A 1 114 ? 15.160 -6.480 2.545 1.00 90.38 114 TYR A C 1
ATOM 909 O O . TYR A 1 114 ? 15.494 -7.658 2.604 1.00 90.38 114 TYR A O 1
ATOM 917 N N . LYS A 1 115 ? 15.399 -5.739 1.455 1.00 87.25 115 LYS A N 1
ATOM 918 C CA . LYS A 1 115 ? 16.173 -6.255 0.310 1.00 87.25 115 LYS A CA 1
ATOM 919 C C . LYS A 1 115 ? 17.603 -6.660 0.685 1.00 87.25 115 LYS A C 1
ATOM 921 O O . LYS A 1 115 ? 18.167 -7.528 0.029 1.00 87.25 115 LYS A O 1
ATOM 926 N N . ASN A 1 116 ? 18.170 -6.055 1.730 1.00 86.31 116 ASN A N 1
ATOM 927 C CA . ASN A 1 116 ? 19.551 -6.281 2.163 1.00 86.31 116 ASN A CA 1
ATOM 928 C C . ASN A 1 116 ? 19.661 -7.012 3.515 1.00 86.31 116 ASN A C 1
ATOM 930 O O . ASN A 1 116 ? 20.755 -7.423 3.889 1.00 86.31 116 ASN A O 1
ATOM 934 N N . ALA A 1 117 ? 18.560 -7.167 4.259 1.00 82.56 117 ALA A N 1
ATOM 935 C CA . ALA A 1 117 ? 18.566 -7.655 5.642 1.00 82.56 117 ALA A CA 1
ATOM 936 C C . ALA A 1 117 ? 18.556 -9.192 5.792 1.00 82.56 117 ALA A C 1
ATOM 938 O O . ALA A 1 117 ? 18.630 -9.689 6.913 1.00 82.56 117 ALA A O 1
ATOM 939 N N . GLY A 1 118 ? 18.482 -9.952 4.693 1.00 76.06 118 GLY A N 1
ATOM 940 C CA . GLY A 1 118 ? 18.425 -11.419 4.716 1.00 76.06 118 GLY A CA 1
ATOM 941 C C . GLY A 1 118 ? 17.001 -11.984 4.575 1.00 76.06 118 GLY A C 1
ATOM 942 O O . GLY A 1 118 ? 16.113 -11.287 4.082 1.00 76.06 118 GLY A O 1
ATOM 943 N N . PRO A 1 119 ? 16.771 -13.266 4.922 1.00 78.25 119 PRO A N 1
ATOM 944 C CA . PRO A 1 119 ? 15.497 -13.936 4.672 1.00 78.25 119 PRO A CA 1
ATOM 945 C C . PRO A 1 119 ? 14.350 -13.330 5.492 1.00 78.25 119 PRO A C 1
ATOM 947 O O . PRO A 1 119 ? 14.448 -13.159 6.704 1.00 78.25 119 PRO A O 1
ATOM 950 N N . ILE A 1 120 ? 13.238 -13.047 4.811 1.00 81.62 120 ILE A N 1
ATOM 951 C CA . ILE A 1 120 ? 11.997 -12.551 5.415 1.00 81.62 120 ILE A CA 1
ATOM 952 C C . ILE A 1 120 ? 11.179 -13.750 5.911 1.00 81.62 120 ILE A C 1
ATOM 954 O O . ILE A 1 120 ? 10.872 -14.654 5.130 1.00 81.62 120 ILE A O 1
ATOM 958 N N . GLY A 1 121 ? 10.838 -13.744 7.201 1.00 76.56 121 GLY A N 1
ATOM 959 C CA . GLY A 1 121 ? 10.015 -14.765 7.853 1.00 76.56 121 GLY A CA 1
ATOM 960 C C . GLY A 1 121 ? 8.516 -14.650 7.543 1.00 76.56 121 GLY A C 1
ATOM 961 O O . GLY A 1 121 ? 8.107 -14.269 6.442 1.00 76.56 121 GLY A O 1
ATOM 962 N N . GLU A 1 122 ? 7.683 -15.020 8.515 1.00 79.81 122 GLU A N 1
ATOM 963 C CA . GLU A 1 122 ? 6.230 -14.846 8.428 1.00 79.81 122 GLU A CA 1
ATOM 964 C C . GLU A 1 122 ? 5.850 -13.362 8.492 1.00 79.81 122 GLU A C 1
ATOM 966 O O . GLU A 1 122 ? 6.423 -12.592 9.261 1.00 79.81 122 GLU A O 1
ATOM 971 N N . ILE A 1 123 ? 4.886 -12.965 7.659 1.00 82.69 123 ILE A N 1
ATOM 972 C CA . ILE A 1 123 ? 4.401 -11.586 7.580 1.00 82.69 123 ILE A CA 1
ATOM 973 C C . ILE A 1 123 ? 3.140 -11.504 8.433 1.00 82.69 123 ILE A C 1
ATOM 975 O O . ILE A 1 123 ? 2.103 -12.053 8.055 1.00 82.69 123 ILE A O 1
ATOM 979 N N . ALA A 1 124 ? 3.238 -10.840 9.582 1.00 78.19 124 ALA A N 1
ATOM 980 C CA . ALA A 1 124 ? 2.092 -10.599 10.448 1.00 78.19 124 ALA A CA 1
ATOM 981 C C . ALA A 1 124 ? 1.119 -9.610 9.787 1.00 78.19 124 ALA A C 1
ATOM 983 O O . ALA A 1 124 ? 1.536 -8.623 9.175 1.00 78.19 124 ALA A O 1
ATOM 984 N N . ALA A 1 125 ? -0.183 -9.874 9.907 1.00 75.31 125 ALA A N 1
ATOM 985 C CA . ALA A 1 125 ? -1.195 -8.892 9.546 1.00 75.31 125 ALA A CA 1
ATOM 986 C C . ALA A 1 125 ? -1.227 -7.782 10.611 1.00 75.31 125 ALA A C 1
ATOM 988 O O . ALA A 1 125 ? -1.059 -8.096 11.790 1.00 75.31 125 ALA A O 1
ATOM 989 N N . PRO A 1 126 ? -1.456 -6.514 10.233 1.00 78.56 126 PRO A N 1
ATOM 990 C CA . PRO A 1 126 ? -1.645 -5.453 11.210 1.00 78.56 126 PRO A CA 1
ATOM 991 C C . PRO A 1 126 ? -2.872 -5.756 12.069 1.00 78.56 126 PRO A C 1
ATOM 993 O O . PRO A 1 126 ? -3.915 -6.176 11.554 1.00 78.56 126 PRO A O 1
ATOM 996 N N . GLU A 1 127 ? -2.751 -5.531 13.371 1.00 73.94 127 GLU A N 1
ATOM 997 C CA . GLU A 1 127 ? -3.852 -5.703 14.313 1.00 73.94 127 GLU A CA 1
ATOM 998 C C . GLU A 1 127 ? -4.783 -4.490 14.222 1.00 73.94 127 GLU A C 1
ATOM 1000 O O . GLU A 1 127 ? -4.709 -3.540 14.996 1.00 73.94 127 GLU A O 1
ATOM 1005 N N . PHE A 1 128 ? -5.662 -4.495 13.220 1.00 63.84 128 PHE A N 1
ATOM 1006 C CA . PHE A 1 128 ? -6.771 -3.552 13.178 1.00 63.84 128 PHE A CA 1
ATOM 1007 C C . PHE A 1 128 ? -7.804 -3.980 14.215 1.00 63.84 128 PHE A C 1
ATOM 1009 O O . PHE A 1 128 ? -8.429 -5.032 14.061 1.00 63.84 128 PHE A O 1
ATOM 1016 N N . GLU A 1 129 ? -8.013 -3.164 15.249 1.00 56.62 129 GLU A N 1
ATOM 1017 C CA . GLU A 1 129 ? -9.151 -3.352 16.143 1.00 56.62 129 GLU A CA 1
ATOM 1018 C C . GLU A 1 129 ? -10.437 -3.213 15.318 1.00 56.62 129 GLU A C 1
ATOM 1020 O O . GLU A 1 129 ? -10.843 -2.128 14.899 1.00 56.62 129 GLU A O 1
ATOM 1025 N N . SER A 1 130 ? -11.074 -4.346 15.023 1.00 55.03 130 SER A N 1
ATOM 1026 C CA . SER A 1 130 ? -12.377 -4.356 14.364 1.00 55.03 130 SER A CA 1
ATOM 1027 C C . SER A 1 130 ? -13.375 -3.601 15.245 1.00 55.03 130 SER A C 1
ATOM 1029 O O . SER A 1 130 ? -13.352 -3.760 16.464 1.00 55.03 130 SER A O 1
ATOM 1031 N N . GLN A 1 131 ? -14.320 -2.854 14.662 1.00 55.44 131 GLN A N 1
ATOM 1032 C CA . GLN A 1 131 ? -15.437 -2.262 15.420 1.00 55.44 131 GLN A CA 1
ATOM 1033 C C . GLN A 1 131 ? -16.121 -3.292 16.332 1.00 55.44 131 GLN A C 1
ATOM 1035 O O . GLN A 1 131 ? -16.460 -2.981 17.464 1.00 55.44 131 GLN A O 1
ATOM 1040 N N . ARG A 1 132 ? -16.196 -4.558 15.904 1.00 50.00 132 ARG A N 1
ATOM 1041 C CA . ARG A 1 132 ? -16.703 -5.666 16.720 1.00 50.00 132 ARG A CA 1
ATOM 1042 C C . ARG A 1 132 ? -15.831 -5.969 17.943 1.00 50.00 132 ARG A C 1
ATOM 1044 O O . ARG A 1 132 ? -16.344 -6.368 18.978 1.00 50.00 132 ARG A O 1
ATOM 1051 N N . GLN A 1 133 ? -14.513 -5.838 17.834 1.00 51.09 133 GLN A N 1
ATOM 1052 C CA . GLN A 1 133 ? -13.588 -6.025 18.955 1.00 51.09 133 GLN A CA 1
ATOM 1053 C C . GLN A 1 133 ? -13.648 -4.843 19.922 1.00 51.09 133 GLN A C 1
ATOM 1055 O O . GLN A 1 133 ? -13.612 -5.073 21.126 1.00 51.09 133 GLN A O 1
ATOM 1060 N N . LEU A 1 134 ? -13.838 -3.621 19.416 1.00 57.78 134 LEU A N 1
ATOM 1061 C CA . LEU A 1 134 ? -14.119 -2.435 20.228 1.00 57.78 134 LEU A CA 1
ATOM 1062 C C . LEU A 1 134 ? -15.460 -2.558 20.959 1.00 57.78 134 LEU A C 1
ATOM 1064 O O . LEU A 1 134 ? -15.518 -2.322 22.159 1.00 57.78 134 LEU A O 1
ATOM 1068 N N . GLU A 1 135 ? -16.515 -3.006 20.277 1.00 56.50 135 GLU A N 1
ATOM 1069 C CA . GLU A 1 135 ? -17.824 -3.290 20.877 1.00 56.50 135 GLU A CA 1
ATOM 1070 C C . GLU A 1 135 ? -17.731 -4.404 21.923 1.00 56.50 135 GLU A C 1
ATOM 1072 O O . GLU A 1 135 ? -18.300 -4.280 23.001 1.00 56.50 135 GLU A O 1
ATOM 1077 N N . VAL A 1 136 ? -16.980 -5.477 21.657 1.00 59.97 136 VAL A N 1
ATOM 1078 C CA . VAL A 1 136 ? -16.761 -6.563 22.627 1.00 59.97 136 VAL A CA 1
ATOM 1079 C C . VAL A 1 136 ? -15.898 -6.099 23.803 1.00 59.97 136 VAL A C 1
ATOM 1081 O O . VAL A 1 136 ? -16.153 -6.513 24.930 1.00 59.97 136 VAL A O 1
ATOM 1084 N N . ALA A 1 137 ? -14.898 -5.245 23.584 1.00 58.16 137 ALA A N 1
ATOM 1085 C CA . ALA A 1 137 ? -14.073 -4.671 24.644 1.00 58.16 137 ALA A CA 1
ATOM 1086 C C . ALA A 1 137 ? -14.873 -3.685 25.505 1.00 58.16 137 ALA A C 1
ATOM 1088 O O . ALA A 1 137 ? -14.778 -3.740 26.727 1.00 58.16 137 ALA A O 1
ATOM 1089 N N . GLN A 1 138 ? -15.716 -2.850 24.892 1.00 58.62 138 GLN A N 1
ATOM 1090 C CA . GLN A 1 138 ? -16.653 -1.975 25.594 1.00 58.62 138 GLN A CA 1
ATOM 1091 C C . GLN A 1 138 ? -17.699 -2.789 26.356 1.00 58.62 138 GLN A C 1
ATOM 1093 O O . GLN A 1 138 ? -17.877 -2.561 27.545 1.00 58.62 138 GLN A O 1
ATOM 1098 N N . ALA A 1 139 ? -18.311 -3.801 25.735 1.00 59.50 139 ALA A N 1
ATOM 1099 C CA . ALA A 1 139 ? -19.256 -4.694 26.400 1.00 59.50 139 ALA A CA 1
ATOM 1100 C C . ALA A 1 139 ? -18.608 -5.432 27.581 1.00 59.50 139 ALA A C 1
ATOM 1102 O O . ALA A 1 139 ? -19.215 -5.534 28.641 1.00 59.50 139 ALA A O 1
ATOM 1103 N N . LYS A 1 140 ? -17.355 -5.886 27.445 1.00 59.28 140 LYS A N 1
ATOM 1104 C CA . LYS A 1 140 ? -16.585 -6.492 28.544 1.00 59.28 140 LYS A CA 1
ATOM 1105 C C . LYS A 1 140 ? -16.178 -5.488 29.624 1.00 59.28 140 LYS A C 1
ATOM 1107 O O . LYS A 1 140 ? -16.134 -5.857 30.789 1.00 59.28 140 LYS A O 1
ATOM 1112 N N . ALA A 1 141 ? -15.877 -4.241 29.270 1.00 58.88 141 ALA A N 1
ATOM 1113 C CA . ALA A 1 141 ? -15.543 -3.193 30.234 1.00 58.88 141 ALA A CA 1
ATOM 1114 C C . ALA A 1 141 ? -16.779 -2.704 31.008 1.00 58.88 141 ALA A C 1
ATOM 1116 O O . ALA A 1 141 ? -16.675 -2.376 32.190 1.00 58.88 141 ALA A O 1
ATOM 1117 N N . SER A 1 142 ? -17.946 -2.675 30.357 1.00 58.31 142 SER A N 1
ATOM 1118 C CA . SER A 1 142 ? -19.241 -2.379 30.974 1.00 58.31 142 SER A CA 1
ATOM 1119 C C . SER A 1 142 ? -19.761 -3.549 31.812 1.00 58.31 142 SER A C 1
ATOM 1121 O O . SER A 1 142 ? -20.347 -3.324 32.867 1.00 58.31 142 SER A O 1
ATOM 1123 N N . ALA A 1 143 ? -19.496 -4.790 31.397 1.00 59.78 143 ALA A N 1
ATOM 1124 C CA . ALA A 1 143 ? -19.759 -5.995 32.175 1.00 59.78 143 ALA A CA 1
ATOM 1125 C C . ALA A 1 143 ? -18.587 -6.296 33.124 1.00 59.78 143 ALA A C 1
ATOM 1127 O O . ALA A 1 143 ? -17.868 -7.284 32.970 1.00 59.78 143 ALA A O 1
ATOM 1128 N N . LYS A 1 144 ? -18.392 -5.443 34.135 1.00 56.16 144 LYS A N 1
ATOM 1129 C CA . LYS A 1 144 ? -17.612 -5.833 35.316 1.00 56.16 144 LYS A CA 1
ATOM 1130 C C . LYS A 1 144 ? -18.402 -6.895 36.080 1.00 56.16 144 LYS A C 1
ATOM 1132 O O . LYS A 1 144 ? -19.202 -6.554 36.939 1.00 56.16 144 LYS A O 1
ATOM 1137 N N . ALA A 1 145 ? -18.199 -8.156 35.722 1.00 62.72 145 ALA A N 1
ATOM 1138 C CA . ALA A 1 145 ? -18.641 -9.289 36.518 1.00 62.72 145 ALA A CA 1
ATOM 1139 C C . ALA A 1 145 ? -17.437 -9.818 37.301 1.00 62.72 145 ALA A C 1
ATOM 1141 O O . ALA A 1 145 ? -16.446 -10.263 36.713 1.00 62.72 145 ALA A O 1
ATOM 1142 N N . GLU A 1 146 ? -17.505 -9.738 38.623 1.00 68.56 146 GLU A N 1
ATOM 1143 C CA . GLU A 1 146 ? -16.518 -10.318 39.524 1.00 68.56 146 GLU A CA 1
ATOM 1144 C C . GLU A 1 146 ? -16.942 -11.735 39.937 1.00 68.56 146 GLU A C 1
ATOM 1146 O O . GLU A 1 146 ? -18.116 -12.119 39.900 1.00 68.56 146 GLU A O 1
ATOM 1151 N N . VAL A 1 147 ? -15.966 -12.563 40.317 1.00 59.69 147 VAL A N 1
ATOM 1152 C CA . VAL A 1 147 ? -16.236 -13.923 40.799 1.00 59.69 147 VAL A CA 1
ATOM 1153 C C . VAL A 1 147 ? -17.014 -13.826 42.115 1.00 59.69 147 VAL A C 1
ATOM 1155 O O . VAL A 1 147 ? -16.440 -13.519 43.156 1.00 59.69 147 VAL A O 1
ATOM 1158 N N . GLY A 1 148 ? -18.320 -14.098 42.060 1.00 71.25 148 GLY A N 1
ATOM 1159 C CA . GLY A 1 148 ? -19.239 -13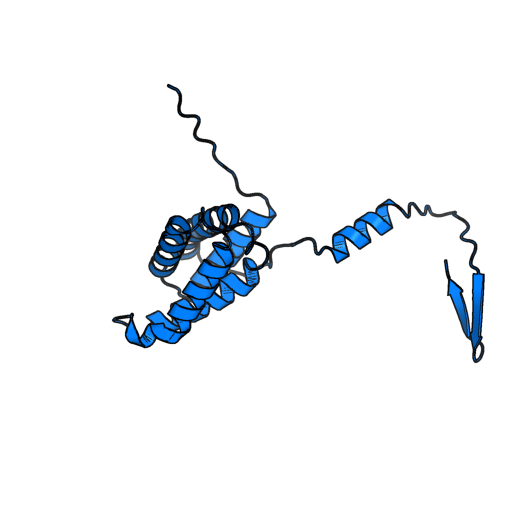.977 43.198 1.00 71.25 148 GLY A CA 1
ATOM 1160 C C . GLY A 1 148 ? -20.539 -13.237 42.877 1.00 71.25 148 GLY A C 1
ATOM 1161 O O . GLY A 1 148 ? -21.492 -13.342 43.653 1.00 71.25 148 GLY A O 1
ATOM 1162 N N . ASP A 1 149 ? -20.607 -12.552 41.733 1.00 69.75 149 ASP A N 1
ATOM 1163 C CA . ASP A 1 149 ? -21.814 -11.849 41.309 1.00 69.75 149 ASP A CA 1
ATOM 1164 C C . ASP A 1 149 ? -22.952 -12.824 40.980 1.00 69.75 149 ASP A C 1
ATOM 1166 O O . ASP A 1 149 ? -22.782 -13.830 40.285 1.00 69.75 149 ASP A O 1
ATOM 1170 N N . LYS A 1 150 ? -24.145 -12.524 41.504 1.00 67.00 150 LYS A N 1
ATOM 1171 C CA . LYS A 1 150 ? -25.371 -13.271 41.214 1.00 67.00 150 LYS A CA 1
ATOM 1172 C C . LYS A 1 150 ? -26.052 -12.634 40.010 1.00 67.00 150 LYS A C 1
ATOM 1174 O O . LYS A 1 150 ? -26.534 -11.511 40.105 1.00 67.00 150 LYS A O 1
ATOM 1179 N N . LEU A 1 151 ? -26.102 -13.364 38.901 1.00 69.38 151 LEU A N 1
ATOM 1180 C CA . LEU A 1 151 ? -26.873 -12.983 37.722 1.00 69.38 151 LEU A CA 1
ATOM 1181 C C . LEU A 1 151 ? -28.278 -13.575 37.838 1.00 69.38 151 LEU A C 1
ATOM 1183 O O . LEU A 1 151 ? -28.434 -14.791 37.976 1.00 69.38 151 LEU A O 1
ATOM 1187 N N . GLU A 1 152 ? -29.291 -12.716 37.799 1.00 64.38 152 GLU A N 1
ATOM 1188 C CA . GLU A 1 152 ? -30.675 -13.152 37.646 1.00 64.38 152 GLU A CA 1
ATOM 1189 C C . GLU A 1 152 ? -30.955 -13.365 36.161 1.00 64.38 152 GLU A C 1
ATOM 1191 O O . GLU A 1 152 ? -30.674 -12.497 35.341 1.00 64.38 152 GLU A O 1
ATOM 1196 N N . ALA A 1 153 ? -31.475 -14.540 35.815 1.00 71.94 153 ALA A N 1
ATOM 1197 C CA . ALA A 1 153 ? -31.782 -14.900 34.440 1.00 71.94 153 ALA A CA 1
ATOM 1198 C C . ALA A 1 153 ? -33.276 -15.169 34.300 1.00 71.94 153 ALA A C 1
ATOM 1200 O O . ALA A 1 153 ? -33.862 -15.900 35.105 1.00 71.94 153 ALA A O 1
ATOM 1201 N N . GLU A 1 154 ? -33.883 -14.621 33.252 1.00 74.94 154 GLU A N 1
ATOM 1202 C CA . GLU A 1 154 ? -35.280 -14.888 32.926 1.00 74.94 154 GLU A CA 1
ATOM 1203 C C . GLU A 1 154 ? -35.369 -16.074 31.960 1.00 74.94 154 GLU A C 1
ATOM 1205 O O . GLU A 1 154 ? -34.693 -16.122 30.926 1.00 74.94 154 GLU A O 1
ATOM 1210 N N . VAL A 1 155 ? -36.201 -17.060 32.303 1.00 75.25 155 VAL A N 1
ATOM 1211 C CA . VAL A 1 155 ? -36.418 -18.243 31.465 1.00 75.25 155 VAL A CA 1
ATOM 1212 C C . VAL A 1 155 ? -37.396 -17.897 30.348 1.00 75.25 155 VAL A C 1
ATOM 1214 O O . VAL A 1 155 ? -38.587 -17.731 30.585 1.00 75.25 155 VAL A O 1
ATOM 1217 N N . ILE A 1 156 ? -36.896 -17.840 29.116 1.00 81.06 156 ILE A N 1
ATOM 1218 C CA . ILE A 1 156 ? -37.665 -17.403 27.942 1.00 81.06 156 ILE A CA 1
ATOM 1219 C C . ILE A 1 156 ? -38.397 -18.582 27.294 1.00 81.06 156 ILE A C 1
ATOM 1221 O O . ILE A 1 156 ? -39.475 -18.425 26.725 1.00 81.06 156 ILE A O 1
ATOM 1225 N N . ALA A 1 157 ? -37.809 -19.780 27.345 1.00 76.25 157 ALA A N 1
ATOM 1226 C CA . ALA A 1 157 ? -38.423 -20.979 26.791 1.00 76.25 157 ALA A CA 1
ATOM 1227 C C . ALA A 1 157 ? -37.854 -22.264 27.400 1.00 76.25 157 ALA A C 1
ATOM 1229 O O . ALA A 1 157 ? -36.671 -22.354 27.739 1.00 76.25 157 ALA A O 1
ATOM 1230 N N . ILE A 1 158 ? -38.697 -23.297 27.456 1.00 71.88 158 ILE A N 1
ATOM 1231 C CA . ILE A 1 158 ? -38.289 -24.673 27.743 1.00 71.88 158 ILE A CA 1
ATOM 1232 C C . ILE A 1 158 ? -38.725 -25.540 26.564 1.00 71.88 158 ILE A C 1
ATOM 1234 O O . ILE A 1 158 ? -39.917 -25.733 26.330 1.00 71.88 158 ILE A O 1
ATOM 1238 N N . ALA A 1 159 ? -37.762 -26.079 25.817 1.00 67.69 159 ALA A N 1
ATOM 1239 C CA . ALA A 1 159 ? -38.023 -26.940 24.668 1.00 67.69 159 ALA A CA 1
ATOM 1240 C C . ALA A 1 159 ? -37.213 -28.236 24.775 1.00 67.69 159 ALA A C 1
ATOM 1242 O O . ALA A 1 159 ? -35.988 -28.213 24.882 1.00 67.69 159 ALA A O 1
ATOM 1243 N N . LYS A 1 160 ? -37.902 -29.386 24.731 1.00 66.94 160 LYS A N 1
ATOM 1244 C CA . LYS A 1 160 ? -37.294 -30.735 24.757 1.00 66.94 160 LYS A CA 1
ATOM 1245 C C . LYS A 1 160 ? -36.267 -30.930 25.891 1.00 66.94 160 LYS A C 1
ATOM 1247 O O . LYS A 1 160 ? -35.187 -31.469 25.668 1.00 66.94 160 LYS A O 1
ATOM 1252 N N . GLY A 1 161 ? -36.588 -30.455 27.096 1.00 72.06 161 GLY A N 1
ATOM 1253 C CA . GLY A 1 161 ? -35.711 -30.569 28.269 1.00 72.06 161 GLY A CA 1
ATOM 1254 C C . GLY A 1 161 ? -34.506 -29.621 28.271 1.00 72.06 161 GLY A C 1
ATOM 1255 O O . GLY A 1 161 ? -33.664 -29.727 29.157 1.00 72.06 161 GLY A O 1
ATOM 1256 N N . LYS A 1 162 ? -34.412 -28.690 27.312 1.00 60.78 162 LYS A N 1
ATOM 1257 C CA . LYS A 1 162 ? -33.415 -27.615 27.310 1.00 60.78 162 LYS A CA 1
ATOM 1258 C C . LYS A 1 162 ? -34.065 -26.297 27.699 1.00 60.78 162 LYS A C 1
ATOM 1260 O O . LYS A 1 162 ? -35.103 -25.922 27.154 1.00 60.78 162 LYS A O 1
ATOM 1265 N N . LEU A 1 163 ? -33.424 -25.615 28.638 1.00 74.62 163 LEU A N 1
ATOM 1266 C CA . LEU A 1 163 ? -33.824 -24.312 29.145 1.00 74.62 163 LEU A CA 1
ATOM 1267 C C . LEU A 1 163 ? -33.085 -23.232 28.347 1.00 74.62 163 LEU A C 1
ATOM 1269 O O . LEU A 1 163 ? -31.900 -23.387 28.048 1.00 74.62 163 LEU A O 1
ATOM 1273 N N . HIS A 1 164 ? -33.794 -22.199 27.909 1.00 66.06 164 HIS A N 1
ATOM 1274 C CA . HIS A 1 164 ? -33.228 -21.048 27.205 1.00 66.06 164 HIS A CA 1
ATOM 1275 C C . HIS A 1 164 ? -33.488 -19.817 28.069 1.00 66.06 164 HIS A C 1
ATOM 1277 O O . HIS A 1 164 ? -34.641 -19.534 28.399 1.00 66.06 164 HIS A O 1
ATOM 1283 N N . ALA A 1 165 ? -32.420 -19.131 28.468 1.00 71.50 165 ALA A N 1
ATOM 1284 C CA . ALA A 1 165 ? -32.471 -17.977 29.356 1.00 71.50 165 ALA A CA 1
ATOM 1285 C C . ALA A 1 165 ? -31.691 -16.802 28.757 1.00 71.50 165 ALA A C 1
ATOM 1287 O O . ALA A 1 165 ? -30.715 -17.023 28.035 1.00 71.50 165 ALA A O 1
ATOM 1288 N N . ASN A 1 166 ? -32.132 -15.586 29.074 1.00 62.12 166 ASN A N 1
ATOM 1289 C CA . ASN A 1 166 ? -31.387 -14.349 28.835 1.00 62.12 166 ASN A CA 1
ATOM 1290 C C . ASN A 1 166 ? -30.747 -13.901 30.155 1.00 62.12 166 ASN A C 1
ATOM 1292 O O . ASN A 1 166 ? -31.348 -14.084 31.216 1.00 62.12 166 ASN A O 1
ATOM 1296 N N . PHE A 1 167 ? -29.547 -13.333 30.059 1.00 62.97 167 PHE A N 1
ATOM 1297 C CA . PHE A 1 167 ? -28.746 -12.795 31.160 1.00 62.97 167 PHE A CA 1
ATOM 1298 C C . PHE A 1 167 ? -28.450 -11.320 30.898 1.00 62.97 167 PHE A C 1
ATOM 1300 O O . PHE A 1 167 ? -28.352 -10.967 29.696 1.00 62.97 167 PHE A O 1
#

Secondary structure (DSSP, 8-state):
--------PPPHHHHHHHHHHHHHHHHTT--HHHHHHHHHHHHHHTTSTTHHHHHHHHHHHHHHHHHHH-SSTHHHHHHHHHHHHHHHHHGGGTT-HHHHHHHHHHHHHHHHHHHHS------PPP----HHHHHHHHHHHH----TT-----EEEEEETTEEEEE-

Foldseek 3Di:
DDPPPPPPDDDPLLVLLLLLLLLLCLVLVADLVLLVVLLVQLVVCVVDQQSLVVSLVVLVVCLVCVCPVDPDPCSNVNSVSNSVSCVQAPVVCSRPSVSVSVSSVSSSVVNVVVNPVDDDDDRDHRPDCDVVNVVVVVVVVVPPDDDPDDDDWDFPDDDPNDTDTDD

Sequence (167 aa):
MQTTLQTHELSEIEWQAATAVSQSLVKGGMDENELRKAIAYLRTIKDQTGAGEQFFGYLTTLAKQGDRIGHSKKTKEYYEGLVEVCDRFLKAYQEDAPALDRILSWAARLMKYYKNAGPIGEIAAPEFESQRQLEVAQAKASAKAEVGDKLEAEVIAIAKGKLHANF